Protein AF-A0A972LEI7-F1 (afdb_monomer)

pLDDT: mean 79.18, std 17.7, range [43.91, 95.75]

Secondary structure (DSSP, 8-state):
----------S----PPP-EEEEE-TTT--EEEEETT-SEEE-TTT-PEEE-------

Structure (mmCIF, N/CA/C/O backbone):
data_AF-A0A972LEI7-F1
#
_entry.id   AF-A0A972LEI7-F1
#
loop_
_atom_site.group_PDB
_atom_site.id
_atom_site.type_symbol
_atom_site.label_atom_id
_atom_site.label_alt_id
_atom_site.label_comp_id
_atom_site.label_asym_id
_atom_site.label_entity_id
_atom_site.label_seq_id
_atom_site.pdbx_PDB_ins_code
_atom_site.Cartn_x
_atom_site.Cartn_y
_atom_site.Cartn_z
_atom_site.occupancy
_atom_site.B_iso_or_equiv
_atom_site.auth_seq_id
_atom_site.auth_comp_id
_atom_site.auth_asym_id
_atom_site.auth_atom_id
_atom_site.pdbx_PDB_model_num
ATOM 1 N N . MET A 1 1 ? 42.784 -5.470 -39.229 1.00 48.50 1 MET A N 1
ATOM 2 C CA . MET A 1 1 ? 41.411 -5.765 -38.770 1.00 48.50 1 MET A CA 1
ATOM 3 C C . MET A 1 1 ? 41.486 -6.064 -37.281 1.00 48.50 1 MET A C 1
ATOM 5 O O . MET A 1 1 ? 42.028 -7.094 -36.915 1.00 48.50 1 MET A O 1
ATOM 9 N N . LYS A 1 2 ? 41.110 -5.112 -36.419 1.00 45.97 2 LYS A N 1
ATOM 10 C CA . LYS A 1 2 ? 41.199 -5.257 -34.957 1.00 45.97 2 LYS A CA 1
ATOM 11 C C . LYS A 1 2 ? 39.790 -5.576 -34.461 1.00 45.97 2 LYS A C 1
ATOM 13 O O . LYS A 1 2 ? 38.896 -4.750 -34.634 1.00 45.97 2 LYS A O 1
ATOM 18 N N . GLY A 1 3 ? 39.594 -6.802 -33.975 1.00 44.97 3 GLY A N 1
ATOM 19 C CA . GLY A 1 3 ? 38.323 -7.269 -33.427 1.00 44.97 3 GLY A CA 1
ATOM 20 C C . GLY A 1 3 ? 37.851 -6.314 -32.339 1.00 44.97 3 GLY A C 1
ATOM 21 O O . GLY A 1 3 ? 38.610 -5.990 -31.428 1.00 44.97 3 GLY A O 1
ATOM 22 N N . ARG A 1 4 ? 36.634 -5.799 -32.499 1.00 55.78 4 ARG A N 1
ATOM 23 C CA . ARG A 1 4 ? 35.961 -5.011 -31.471 1.00 55.78 4 ARG A CA 1
ATOM 24 C C . ARG A 1 4 ? 35.521 -6.000 -30.401 1.00 55.78 4 ARG A C 1
ATOM 26 O O . ARG A 1 4 ? 34.784 -6.931 -30.714 1.00 55.78 4 ARG A O 1
ATOM 33 N N . ASP A 1 5 ? 36.061 -5.821 -29.203 1.00 53.53 5 ASP A N 1
ATOM 34 C CA . ASP A 1 5 ? 35.714 -6.585 -28.013 1.00 53.53 5 ASP A CA 1
ATOM 35 C C . ASP A 1 5 ? 34.200 -6.469 -27.794 1.00 53.53 5 ASP A C 1
ATOM 37 O O . ASP A 1 5 ? 33.657 -5.373 -27.637 1.00 53.53 5 ASP A O 1
ATOM 41 N N . PHE A 1 6 ? 33.526 -7.606 -27.928 1.00 55.97 6 PHE A N 1
ATOM 42 C CA . PHE A 1 6 ? 32.076 -7.752 -27.951 1.00 55.97 6 PHE A CA 1
ATOM 43 C C . PHE A 1 6 ? 31.569 -7.697 -26.505 1.00 55.97 6 PHE A C 1
ATOM 45 O O . PHE A 1 6 ? 31.146 -8.697 -25.933 1.00 55.97 6 PHE A O 1
ATOM 52 N N . ASN A 1 7 ? 31.638 -6.523 -25.876 1.00 59.91 7 ASN A N 1
ATOM 53 C CA . ASN A 1 7 ? 30.916 -6.264 -24.629 1.00 59.91 7 ASN A CA 1
ATOM 54 C C . ASN A 1 7 ? 29.442 -5.936 -24.946 1.00 59.91 7 ASN A C 1
ATOM 56 O O . ASN A 1 7 ? 28.890 -4.927 -24.511 1.00 59.91 7 ASN A O 1
ATOM 60 N N . ASP A 1 8 ? 28.812 -6.798 -25.751 1.00 61.25 8 ASP A N 1
ATOM 61 C CA . ASP A 1 8 ? 27.384 -6.795 -26.054 1.00 61.25 8 ASP A CA 1
ATOM 62 C C . ASP A 1 8 ? 26.634 -7.367 -24.851 1.00 61.25 8 ASP A C 1
ATOM 64 O O . ASP A 1 8 ? 26.146 -8.498 -24.842 1.00 61.25 8 ASP A O 1
ATOM 68 N N . ARG A 1 9 ? 26.525 -6.565 -23.793 1.00 60.41 9 ARG A N 1
ATOM 69 C CA . ARG A 1 9 ? 25.375 -6.698 -22.905 1.00 60.41 9 ARG A CA 1
ATOM 70 C C . ARG A 1 9 ? 24.199 -6.070 -23.654 1.00 60.41 9 ARG A C 1
ATOM 72 O O . ARG A 1 9 ? 24.236 -4.857 -23.867 1.00 60.41 9 ARG A O 1
ATOM 79 N N . PRO A 1 10 ? 23.176 -6.834 -24.085 1.00 62.16 10 PRO A N 1
ATOM 80 C CA . PRO A 1 10 ? 21.998 -6.221 -24.678 1.00 62.16 10 PRO A CA 1
ATOM 81 C C . PRO A 1 10 ? 21.434 -5.192 -23.697 1.00 62.16 10 PRO A C 1
ATOM 83 O O . PRO A 1 10 ? 21.473 -5.395 -22.481 1.00 62.16 10 PRO A O 1
ATOM 86 N N . ALA A 1 11 ? 20.901 -4.091 -24.226 1.00 61.00 11 ALA A N 1
ATOM 87 C CA . ALA A 1 11 ? 20.222 -3.046 -23.465 1.00 61.00 11 ALA A CA 1
ATOM 88 C C . ALA A 1 11 ? 18.860 -3.529 -22.917 1.00 61.00 11 ALA A C 1
ATOM 90 O O . ALA A 1 11 ? 17.837 -2.877 -23.067 1.00 61.00 11 ALA A O 1
ATOM 91 N N . CYS A 1 12 ? 18.852 -4.691 -22.276 1.00 61.09 12 CYS A N 1
ATOM 92 C CA . CYS A 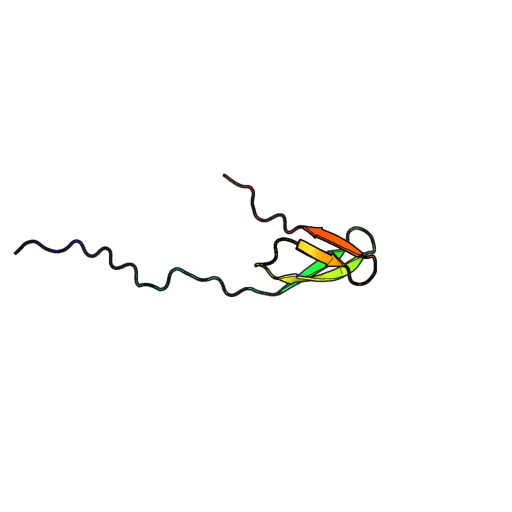1 12 ? 17.854 -5.129 -21.322 1.00 61.09 12 CYS A CA 1
ATOM 93 C C . CYS A 1 12 ? 18.623 -5.499 -20.057 1.00 61.09 12 CYS A C 1
ATOM 95 O O . CYS A 1 12 ? 18.781 -6.667 -19.707 1.00 61.09 12 CYS A O 1
ATOM 97 N N . SER A 1 13 ? 19.138 -4.469 -19.380 1.00 62.25 13 SER A N 1
ATOM 98 C CA . SER A 1 13 ? 19.414 -4.576 -17.954 1.00 62.25 13 SER A CA 1
ATOM 99 C C . SER A 1 13 ? 18.132 -5.075 -17.294 1.00 62.25 13 SER A C 1
ATOM 101 O O . SER A 1 13 ? 17.060 -4.526 -17.541 1.00 62.25 13 SER A O 1
ATOM 103 N N . TYR A 1 14 ? 18.229 -6.172 -16.550 1.00 63.34 14 TYR A N 1
ATOM 104 C CA . TYR A 1 14 ? 17.120 -6.805 -15.845 1.00 63.34 14 TY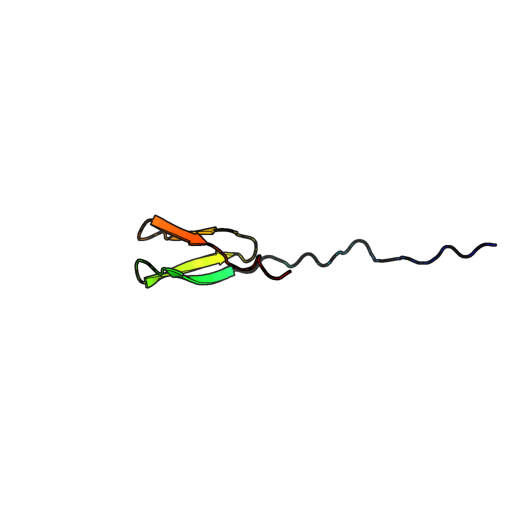R A CA 1
ATOM 105 C C . TYR A 1 14 ? 16.359 -5.752 -15.025 1.00 63.34 14 TYR A C 1
ATOM 107 O O . TYR A 1 14 ? 16.801 -5.349 -13.952 1.00 63.34 14 T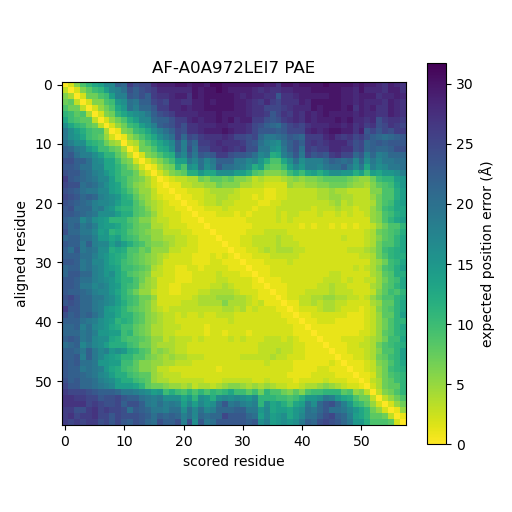YR A O 1
ATOM 115 N N . LYS A 1 15 ? 15.249 -5.243 -15.567 1.00 65.00 15 LYS A N 1
ATOM 116 C CA . LYS A 1 15 ? 14.309 -4.400 -14.833 1.00 65.00 15 LYS A CA 1
ATOM 117 C C . LYS A 1 15 ? 13.365 -5.374 -14.151 1.00 65.00 15 LYS A C 1
ATOM 119 O O . LYS A 1 15 ? 12.504 -5.944 -14.818 1.00 65.00 15 LYS A O 1
ATOM 124 N N . SER A 1 16 ? 13.577 -5.627 -12.862 1.00 73.25 16 SER A N 1
ATOM 125 C CA . SER A 1 16 ? 12.609 -6.368 -12.056 1.00 73.25 16 SER A CA 1
ATOM 126 C C . SER A 1 16 ? 11.283 -5.619 -12.126 1.00 73.25 16 SER A C 1
ATOM 128 O O . SER A 1 16 ? 11.218 -4.446 -11.758 1.00 73.25 16 SER A O 1
ATOM 130 N N . MET A 1 17 ? 10.253 -6.267 -12.667 1.00 84.81 17 MET A N 1
ATOM 131 C CA . MET A 1 17 ? 8.902 -5.724 -12.593 1.00 84.81 17 MET A CA 1
ATOM 132 C C . MET A 1 17 ? 8.509 -5.641 -11.117 1.00 84.81 17 MET A C 1
ATOM 134 O O . MET A 1 17 ? 8.755 -6.613 -10.396 1.00 84.81 17 MET A O 1
ATOM 138 N N . PRO A 1 18 ? 7.946 -4.510 -10.665 1.00 88.38 18 PRO A N 1
ATOM 139 C CA . PRO A 1 18 ? 7.497 -4.403 -9.294 1.00 88.38 18 PRO A CA 1
ATOM 140 C C . PRO A 1 18 ? 6.369 -5.400 -9.049 1.00 88.38 18 PRO A C 1
ATOM 142 O O . PRO A 1 18 ? 5.510 -5.606 -9.912 1.00 88.38 18 PRO A O 1
ATOM 145 N N . PHE A 1 19 ? 6.393 -6.037 -7.886 1.00 87.50 19 PHE A N 1
ATOM 146 C CA . PHE A 1 19 ? 5.356 -6.965 -7.460 1.00 87.50 19 PHE A CA 1
ATOM 147 C C . PHE A 1 19 ? 4.783 -6.524 -6.109 1.00 87.50 19 PHE A C 1
ATOM 149 O O . PHE A 1 19 ? 5.536 -6.052 -5.251 1.00 87.50 19 PHE A O 1
ATOM 156 N N . PRO A 1 20 ? 3.461 -6.656 -5.912 1.00 92.50 20 PRO A N 1
ATOM 157 C CA . PRO A 1 20 ? 2.838 -6.373 -4.631 1.00 92.50 20 PRO A CA 1
ATOM 158 C C . PRO A 1 20 ? 3.170 -7.487 -3.632 1.00 92.50 20 PRO A C 1
ATOM 160 O O . PRO A 1 20 ? 3.230 -8.666 -3.986 1.00 92.50 20 PRO A O 1
ATOM 163 N N . THR A 1 21 ? 3.379 -7.106 -2.378 1.00 91.12 21 THR A N 1
ATOM 164 C CA . THR A 1 21 ? 3.599 -7.996 -1.238 1.00 91.12 21 THR A CA 1
ATOM 165 C C . THR A 1 21 ? 2.623 -7.625 -0.129 1.00 91.12 21 THR A C 1
ATOM 167 O O . THR A 1 21 ? 2.439 -6.450 0.182 1.00 91.12 21 THR A O 1
ATOM 170 N N . GLU A 1 22 ? 2.002 -8.624 0.489 1.00 92.94 22 GLU A N 1
ATOM 171 C CA . GLU A 1 22 ? 1.123 -8.428 1.641 1.00 92.94 22 GLU A CA 1
ATOM 172 C C . GLU A 1 22 ? 1.950 -8.472 2.930 1.00 92.94 22 GLU A C 1
ATOM 174 O O . GLU A 1 22 ? 2.625 -9.460 3.226 1.00 92.94 22 GLU A O 1
ATOM 179 N N . ILE A 1 23 ? 1.909 -7.389 3.702 1.00 91.94 23 ILE A N 1
ATOM 180 C CA . ILE A 1 23 ? 2.587 -7.262 4.993 1.00 91.94 23 ILE A CA 1
ATOM 181 C C . ILE A 1 23 ? 1.586 -6.921 6.096 1.00 91.94 23 ILE A C 1
ATOM 183 O O . ILE A 1 23 ? 0.551 -6.299 5.865 1.00 91.94 23 ILE A O 1
ATOM 187 N N . THR A 1 24 ? 1.900 -7.290 7.334 1.00 94.25 24 THR A N 1
ATOM 188 C CA . THR A 1 24 ? 1.056 -6.966 8.489 1.00 94.25 24 THR A CA 1
ATOM 189 C C . THR A 1 24 ? 1.539 -5.690 9.173 1.00 94.25 24 THR A C 1
ATOM 191 O O . THR A 1 24 ? 2.716 -5.544 9.499 1.00 94.25 24 THR A O 1
ATOM 194 N N . CYS A 1 25 ? 0.620 -4.765 9.450 1.00 94.25 25 CYS A N 1
ATOM 195 C CA . CYS A 1 25 ? 0.895 -3.556 10.211 1.00 94.25 25 CYS A CA 1
ATOM 196 C C . CYS A 1 25 ? 1.356 -3.909 11.635 1.00 94.25 25 CYS A C 1
ATOM 198 O O . CYS A 1 25 ? 0.552 -4.454 12.399 1.00 94.25 25 CYS A O 1
ATOM 200 N N . PRO A 1 26 ? 2.565 -3.514 12.069 1.00 92.25 26 PRO A N 1
ATOM 201 C CA . PRO A 1 26 ? 3.047 -3.827 13.415 1.00 92.25 26 PRO A CA 1
ATOM 202 C C . PRO A 1 26 ? 2.273 -3.085 14.514 1.00 92.25 26 PRO A C 1
ATOM 204 O O . PRO A 1 26 ? 2.329 -3.480 15.674 1.00 92.25 26 PRO A O 1
ATOM 207 N N . GLN A 1 27 ? 1.546 -2.016 14.168 1.00 94.56 27 GLN A N 1
ATOM 208 C CA . GLN A 1 27 ? 0.837 -1.193 15.147 1.00 94.56 27 GLN A CA 1
ATOM 209 C C . GLN A 1 27 ? -0.625 -1.601 15.364 1.00 94.56 27 GLN A C 1
ATOM 211 O O . GLN A 1 27 ? -1.140 -1.440 16.467 1.00 94.56 27 GLN A O 1
ATOM 216 N N . CYS A 1 28 ? -1.318 -2.092 14.333 1.00 95.75 28 CYS A N 1
ATOM 217 C CA . CYS A 1 28 ? -2.742 -2.441 14.440 1.00 95.75 28 CYS A CA 1
ATOM 218 C C . CYS A 1 28 ? -3.099 -3.847 13.943 1.00 95.75 28 CYS A C 1
ATOM 220 O O . CYS A 1 28 ? -4.252 -4.244 14.073 1.00 95.75 28 CYS A O 1
ATOM 222 N N . GLY A 1 29 ? -2.148 -4.593 13.373 1.00 94.94 29 GLY A N 1
ATOM 223 C CA . GLY A 1 29 ? -2.379 -5.942 12.850 1.00 94.94 29 GLY A CA 1
ATOM 224 C C . GLY A 1 29 ? -3.108 -6.003 11.504 1.00 94.94 29 GLY A C 1
ATOM 225 O O . GLY A 1 29 ? -3.411 -7.094 11.040 1.00 94.94 29 GLY A O 1
ATOM 226 N N . ALA A 1 30 ? -3.397 -4.863 10.872 1.00 95.19 30 ALA A N 1
ATOM 227 C CA . ALA A 1 30 ? -4.046 -4.822 9.564 1.00 95.19 30 ALA A CA 1
ATOM 228 C C . ALA A 1 30 ? -3.137 -5.346 8.449 1.00 95.19 30 ALA A C 1
ATOM 230 O O . ALA A 1 30 ? -1.935 -5.089 8.470 1.00 95.19 30 ALA A O 1
ATOM 231 N N . GLU A 1 31 ? -3.717 -5.986 7.443 1.00 95.12 31 GLU A N 1
ATOM 232 C CA . GLU A 1 31 ? -3.018 -6.336 6.207 1.00 95.12 31 GLU A CA 1
ATOM 233 C C . GLU A 1 31 ? -2.830 -5.080 5.346 1.00 95.12 31 GLU A C 1
ATOM 235 O O . GLU A 1 31 ? -3.739 -4.256 5.198 1.00 95.12 31 GLU A O 1
ATOM 240 N N . ILE A 1 32 ? -1.617 -4.891 4.834 1.00 94.25 32 ILE A N 1
ATOM 241 C CA . ILE A 1 32 ? -1.222 -3.758 4.004 1.00 94.25 32 ILE A CA 1
ATOM 242 C C . ILE A 1 32 ? -0.516 -4.309 2.768 1.00 94.25 32 ILE A C 1
ATOM 244 O O . ILE A 1 32 ? 0.416 -5.101 2.881 1.00 94.25 32 ILE A O 1
ATOM 248 N N . GLU A 1 33 ? -0.937 -3.851 1.594 1.00 93.44 33 GLU A N 1
ATOM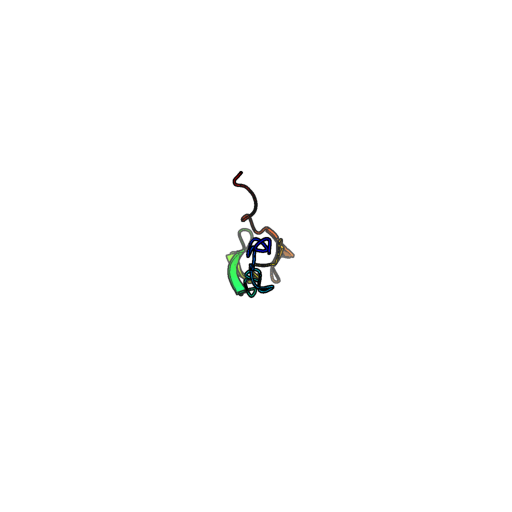 249 C CA . GLU A 1 33 ? -0.204 -4.076 0.351 1.00 93.44 33 GLU A CA 1
ATOM 250 C C . GLU A 1 33 ? 0.974 -3.093 0.262 1.00 93.44 33 GLU A C 1
ATOM 252 O O . GLU A 1 33 ? 0.803 -1.881 0.429 1.00 93.44 33 GLU A O 1
ATOM 257 N N . MET A 1 34 ? 2.167 -3.628 0.016 1.00 92.12 34 MET A N 1
ATOM 258 C CA . MET A 1 34 ? 3.400 -2.882 -0.217 1.00 92.12 34 MET A CA 1
ATOM 259 C C . MET A 1 34 ? 4.051 -3.384 -1.502 1.00 92.12 34 MET A C 1
ATOM 261 O O . MET A 1 34 ? 4.254 -4.587 -1.668 1.00 92.12 34 MET A O 1
ATOM 265 N N . TRP A 1 35 ? 4.397 -2.482 -2.413 1.00 91.75 35 TRP A N 1
ATOM 266 C CA . TRP A 1 35 ? 5.068 -2.849 -3.656 1.00 91.75 35 TRP A CA 1
ATOM 267 C C . TRP A 1 35 ? 6.581 -2.982 -3.452 1.00 91.75 35 TRP A C 1
ATOM 269 O O . TRP A 1 35 ? 7.186 -2.259 -2.665 1.00 91.75 35 TRP A O 1
ATOM 279 N N . SER A 1 36 ? 7.223 -3.910 -4.167 1.00 87.06 36 SER A N 1
ATOM 280 C CA . SER A 1 36 ? 8.668 -4.175 -4.031 1.00 87.06 36 SER A CA 1
ATOM 281 C C . SER A 1 36 ? 9.563 -2.974 -4.378 1.00 87.06 36 SER A C 1
ATOM 283 O O . SER A 1 36 ? 10.734 -2.935 -4.006 1.00 87.06 36 SER A O 1
ATOM 285 N N . ASP A 1 37 ? 9.046 -2.023 -5.156 1.00 88.25 37 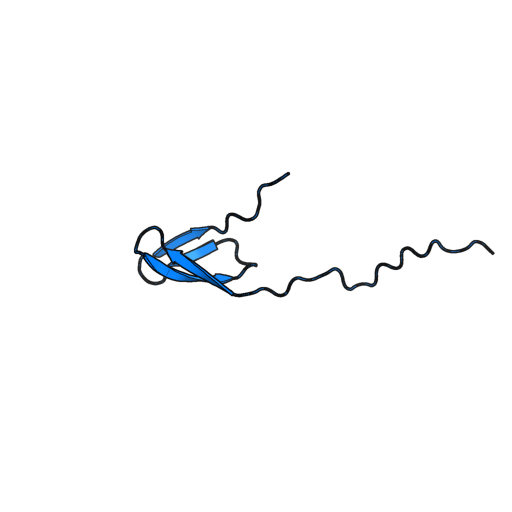ASP A N 1
ATOM 286 C CA . ASP A 1 37 ? 9.712 -0.768 -5.508 1.00 88.25 37 ASP A CA 1
ATOM 287 C C . ASP A 1 37 ? 9.348 0.401 -4.578 1.00 88.25 37 ASP A C 1
ATOM 289 O O . ASP A 1 37 ? 9.957 1.466 -4.689 1.00 88.25 37 ASP A O 1
ATOM 293 N N . GLU A 1 38 ? 8.420 0.207 -3.639 1.00 91.12 38 GLU A N 1
ATOM 294 C CA . GLU A 1 38 ? 8.100 1.181 -2.598 1.00 91.12 38 GLU A CA 1
ATOM 295 C C . GLU A 1 38 ? 9.073 1.059 -1.415 1.00 91.12 38 GLU A C 1
ATOM 297 O O . GLU A 1 38 ? 9.335 -0.025 -0.886 1.00 91.12 3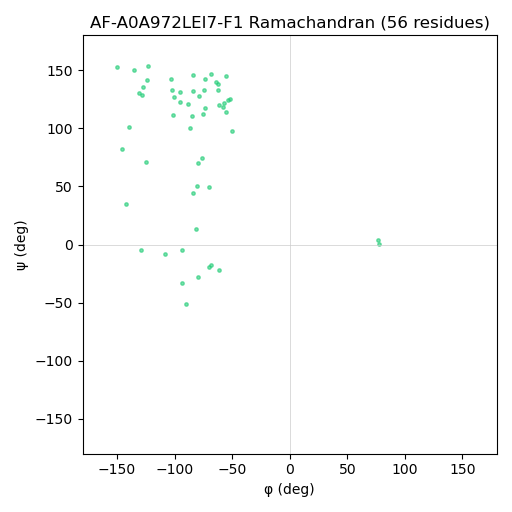8 GLU A O 1
ATOM 302 N N . GLU A 1 39 ? 9.601 2.203 -0.970 1.00 91.69 39 GLU A N 1
ATOM 303 C CA . GLU A 1 39 ? 10.448 2.295 0.230 1.00 91.69 39 GLU A CA 1
ATOM 304 C C . GLU A 1 39 ? 9.618 2.304 1.520 1.00 91.69 39 GLU A C 1
ATOM 306 O O . GLU A 1 39 ? 10.078 1.869 2.575 1.00 91.69 39 GLU A O 1
ATOM 311 N N . GLU A 1 40 ? 8.381 2.789 1.443 1.00 92.81 40 GLU A N 1
ATOM 312 C CA . GLU A 1 40 ? 7.450 2.864 2.558 1.00 92.81 40 GLU A CA 1
ATOM 313 C C . GLU A 1 40 ? 6.003 2.749 2.072 1.00 92.81 40 GLU A C 1
ATOM 315 O O . GLU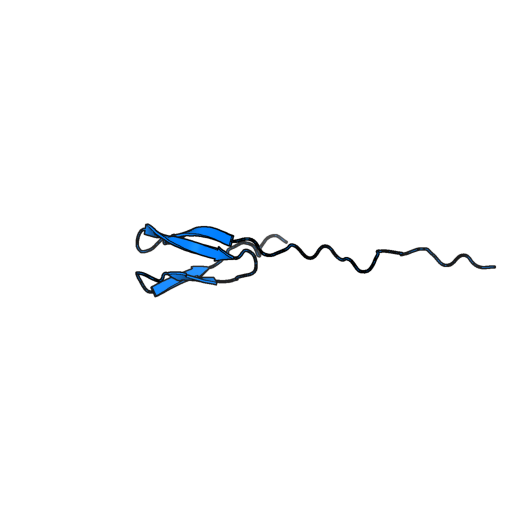 A 1 40 ? 5.673 3.147 0.957 1.00 92.81 40 GLU A O 1
ATOM 320 N N . THR A 1 41 ? 5.120 2.248 2.934 1.00 93.69 41 THR A N 1
ATOM 321 C CA . THR A 1 41 ? 3.670 2.318 2.730 1.00 93.69 41 THR A CA 1
ATOM 322 C C . THR A 1 41 ? 2.972 2.745 4.015 1.00 93.69 41 THR A C 1
ATOM 324 O O . THR A 1 41 ? 3.435 2.486 5.129 1.00 93.69 41 THR A O 1
ATOM 327 N N . ARG A 1 42 ? 1.832 3.428 3.884 1.00 95.12 42 ARG A N 1
ATOM 328 C CA . ARG A 1 42 ? 1.037 3.893 5.025 1.00 95.12 42 ARG A CA 1
ATOM 329 C C . ARG A 1 42 ? -0.147 2.965 5.257 1.00 95.12 42 ARG A C 1
ATOM 331 O O . ARG A 1 42 ? -1.000 2.795 4.387 1.00 95.12 42 ARG A O 1
ATOM 338 N N . CYS A 1 43 ? -0.274 2.474 6.486 1.00 95.00 43 CYS A N 1
ATOM 339 C CA . CYS A 1 43 ? -1.451 1.746 6.932 1.00 9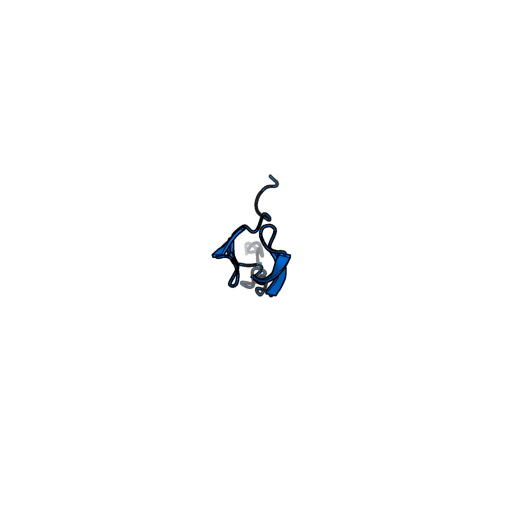5.00 43 CYS A CA 1
ATOM 340 C C . CYS A 1 43 ? -2.711 2.604 6.762 1.00 95.00 43 CYS A C 1
ATOM 342 O O . CYS A 1 43 ? -2.834 3.675 7.361 1.00 95.00 43 CYS A O 1
ATOM 344 N N . ARG A 1 44 ? -3.681 2.106 5.992 1.00 93.12 44 ARG A N 1
ATOM 345 C CA . ARG A 1 44 ? -4.959 2.794 5.759 1.00 93.12 44 ARG A CA 1
ATOM 346 C C . ARG A 1 44 ? -5.866 2.826 6.993 1.00 93.12 44 ARG A C 1
ATOM 348 O O . ARG A 1 44 ? -6.756 3.666 7.041 1.00 93.12 44 ARG A O 1
ATOM 355 N N . LEU A 1 45 ? -5.639 1.947 7.977 1.00 95.00 45 LEU A N 1
ATOM 356 C CA . LEU A 1 45 ? -6.464 1.865 9.187 1.00 95.00 45 LEU A CA 1
ATOM 357 C C . LEU A 1 45 ? -5.959 2.759 10.322 1.00 95.00 45 LEU A C 1
ATOM 359 O O . LEU A 1 45 ? -6.736 3.526 10.880 1.00 95.00 45 LEU A O 1
ATOM 363 N N . CYS A 1 46 ? -4.674 2.675 10.677 1.00 95.38 46 CYS A N 1
ATOM 364 C CA . CYS A 1 46 ? -4.128 3.418 11.820 1.00 95.38 46 CYS A CA 1
ATOM 365 C C . CYS A 1 46 ? -3.205 4.583 11.434 1.00 95.38 46 CYS A C 1
ATOM 367 O O . CYS A 1 46 ? -2.789 5.342 12.306 1.00 95.38 46 CYS A O 1
ATOM 369 N N . GLY A 1 47 ? -2.852 4.722 10.152 1.00 94.88 47 GLY A N 1
ATOM 370 C CA . GLY A 1 47 ? -1.952 5.770 9.665 1.00 94.88 47 GLY A CA 1
ATOM 371 C C . GLY A 1 47 ? -0.462 5.526 9.930 1.00 94.88 47 GLY A C 1
ATOM 372 O O . GLY A 1 47 ? 0.349 6.366 9.544 1.00 94.88 47 GLY A O 1
ATOM 373 N N . TYR A 1 48 ? -0.089 4.401 10.552 1.00 94.75 48 TYR A N 1
ATOM 374 C CA . TYR A 1 48 ? 1.311 4.027 10.772 1.00 94.75 48 TYR A CA 1
ATOM 375 C C . TYR A 1 48 ? 2.048 3.828 9.441 1.00 94.75 48 TYR A C 1
ATOM 377 O O . TYR A 1 48 ? 1.496 3.232 8.515 1.00 94.75 48 TYR A O 1
ATOM 385 N N . VAL A 1 49 ? 3.285 4.315 9.352 1.00 94.31 49 VAL A N 1
ATOM 386 C CA . VAL A 1 49 ? 4.145 4.161 8.170 1.00 94.31 49 VAL A CA 1
ATOM 387 C C . VAL A 1 49 ? 5.044 2.948 8.378 1.00 94.31 49 VAL A C 1
ATOM 389 O O . VAL A 1 49 ? 5.766 2.880 9.370 1.00 94.31 49 VAL A O 1
ATOM 392 N N . VAL A 1 50 ? 4.968 1.986 7.462 1.00 91.50 50 VAL A N 1
ATOM 393 C CA . VAL A 1 50 ? 5.816 0.794 7.441 1.00 91.50 50 VAL A CA 1
ATOM 394 C C . VAL A 1 50 ? 6.897 0.990 6.389 1.00 91.50 50 VAL A C 1
ATOM 396 O O . VAL A 1 50 ? 6.591 1.394 5.272 1.00 91.50 50 VAL A O 1
ATOM 399 N N . PHE A 1 51 ? 8.142 0.696 6.748 1.00 90.19 51 PHE A N 1
ATOM 400 C CA . PHE A 1 51 ? 9.304 0.851 5.879 1.00 90.19 51 PHE A CA 1
ATOM 401 C C . PHE A 1 51 ? 9.752 -0.500 5.326 1.00 90.19 51 PHE A C 1
ATOM 403 O O . PHE A 1 51 ? 9.732 -1.508 6.035 1.00 90.19 51 PHE A O 1
ATOM 410 N N . ASN A 1 52 ? 10.177 -0.508 4.067 1.00 85.62 52 ASN A N 1
ATOM 411 C CA . ASN A 1 52 ? 10.711 -1.677 3.392 1.00 85.62 52 ASN A CA 1
ATOM 412 C C . ASN A 1 52 ? 12.209 -1.791 3.722 1.00 85.62 52 ASN A C 1
ATOM 414 O O . ASN A 1 52 ? 13.017 -0.958 3.318 1.00 85.62 52 ASN A O 1
ATOM 418 N N . HIS A 1 53 ? 12.589 -2.800 4.509 1.00 70.25 53 HIS A N 1
ATOM 419 C CA . HIS A 1 53 ? 13.948 -2.953 5.050 1.00 70.25 53 HIS A CA 1
ATOM 420 C C . HIS A 1 53 ? 14.966 -3.591 4.070 1.00 70.25 53 HIS A C 1
ATOM 422 O O . HIS A 1 53 ? 16.068 -3.955 4.483 1.00 70.25 53 HIS A O 1
ATOM 428 N N . GLU A 1 54 ? 14.669 -3.716 2.773 1.00 61.03 54 GLU A N 1
ATOM 429 C CA . GLU A 1 54 ? 15.540 -4.386 1.783 1.00 61.03 54 GLU A CA 1
ATOM 430 C C . GLU A 1 54 ? 16.665 -3.511 1.184 1.00 61.03 54 GLU A C 1
ATOM 432 O O . GLU A 1 54 ? 16.927 -3.528 -0.022 1.00 61.03 54 GLU A O 1
ATOM 437 N N . ARG A 1 55 ? 17.383 -2.726 2.000 1.00 53.47 55 ARG A N 1
ATOM 438 C CA . ARG A 1 55 ? 18.504 -1.900 1.494 1.00 53.47 55 ARG A CA 1
ATOM 439 C C . ARG A 1 55 ? 19.723 -1.789 2.421 1.00 53.47 55 ARG A C 1
ATOM 441 O O . ARG A 1 55 ? 20.375 -0.758 2.400 1.00 53.47 55 ARG A O 1
ATOM 448 N N . TYR A 1 56 ? 20.101 -2.816 3.190 1.00 52.38 56 TYR A N 1
ATOM 449 C CA . TYR A 1 56 ? 21.427 -2.826 3.846 1.00 52.38 56 TYR A CA 1
ATOM 450 C C . TYR A 1 56 ? 22.048 -4.225 3.962 1.00 52.38 56 TYR A C 1
ATOM 452 O O . TYR A 1 56 ? 22.015 -4.830 5.028 1.00 52.38 56 TYR A O 1
ATOM 460 N N . ILE A 1 57 ? 22.688 -4.700 2.889 1.00 50.59 57 ILE A N 1
ATOM 461 C CA . ILE A 1 57 ? 23.911 -5.513 3.001 1.00 50.59 57 ILE A CA 1
ATOM 462 C C . ILE A 1 57 ? 24.874 -5.066 1.893 1.00 50.59 57 ILE A C 1
ATOM 464 O O . ILE A 1 57 ? 24.681 -5.414 0.730 1.00 50.59 57 ILE A O 1
ATOM 468 N N . ASN A 1 58 ? 25.860 -4.250 2.267 1.00 43.91 58 ASN 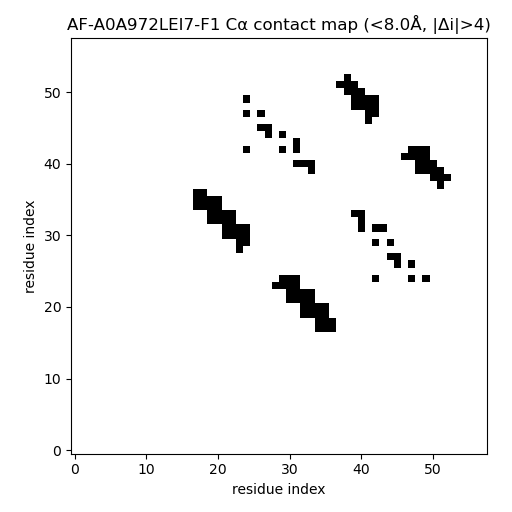A N 1
ATOM 469 C CA . ASN A 1 58 ? 27.244 -4.277 1.774 1.00 43.91 58 ASN A CA 1
ATOM 470 C C . ASN A 1 58 ? 28.106 -3.345 2.625 1.00 43.91 58 ASN A C 1
ATOM 472 O O . ASN A 1 58 ? 27.787 -2.137 2.675 1.00 43.91 58 ASN A O 1
#

Foldseek 3Di:
DDDDDCPPPDPCPPDPDKDWDWDADPPPRDIDIDIPPDQWDADPPPRDIDGDPPPDDD

Radius of gyration: 19.62 Å; Cα contacts (8 Å, |Δi|>4): 62; chains: 1; bounding box: 48×14×54 Å

Solvent-accessible surface area (backbone atoms only — not comparable to full-atom values): 4137 Å² total; per-residue (Å²): 139,80,83,76,81,80,80,76,69,67,97,66,73,86,72,78,75,74,48,80,41,84,44,69,38,92,87,78,65,46,82,36,79,38,44,70,79,44,62,60,41,65,39,88,86,82,62,52,75,48,71,55,80,90,79,81,90,133

Mean predicted aligned error: 11.4 Å

Sequence (58 aa):
MKGRDFNDRPACSYKSMPFPTEITCPQCGAEIEMWSDEEETRCRLCGYVVFNHERYIN

Nearest PDB structures (foldseek):
  6sc7-assembly1_A  TM=7.746E-01  e=5.812E-01  Homo sapiens
  7exm-assembly2_B  TM=6.421E-01  e=4.210E-01  Severe acute respiratory syndrome coronavirus 2
  6sc8-assembly1_A  TM=7.813E-01  e=8.561E-01  Homo sapiens
  6sc9-assembly1_A  TM=7.193E-01  e=8.026E-01  Homo sapiens